Protein AF-A0A4Q0ZXA2-F1 (afdb_monomer)

Solvent-accessible surface area (backbone atoms only — not comparable to full-atom values): 6418 Å² total; per-residue (Å²): 135,54,72,67,57,53,50,53,48,21,44,53,41,26,52,52,42,50,52,52,51,50,52,54,50,53,56,59,54,76,73,52,55,73,67,57,52,52,56,54,48,51,56,52,49,56,50,46,57,60,41,40,73,77,44,76,58,50,67,59,55,52,58,57,42,72,78,40,64,36,43,48,29,54,55,47,53,52,49,50,53,52,49,53,54,48,48,74,74,39,77,93,65,52,74,62,55,54,49,52,51,49,50,53,52,55,41,51,53,51,54,63,73,75,107

pLDDT: mean 92.9, std 4.09, range [63.97, 96.75]

Sequence (115 aa):
MSYEEIFILGWNLNLLMFFINLAIAIRTMNQKSREQLLEENKILTELKMEFDLYYPYRRYETLITYFIPFTAFFRMSYRIIEMLSFFSKNRGSTLIDYMIYKYKSDIELAKNRLK

Mean predicted aligned error: 3.9 Å

Foldseek 3Di:
DDPVVVQVVLLVLLVVLVVVVVVLVVVQVVVDDPVVVVVLVVLLVVLVVLLCVLVVCVVVVVVVQNVGGNSSNVVSVVVVVQVVVVCVVVPPDDPSNVSSVVSVVSSVVSVVVVD

Structure (mmCIF, N/CA/C/O backbone):
data_AF-A0A4Q0ZXA2-F1
#
_entry.id   AF-A0A4Q0ZXA2-F1
#
loop_
_atom_site.group_PDB
_atom_site.id
_atom_site.type_symbol
_atom_site.label_atom_id
_atom_site.label_alt_id
_atom_site.label_comp_id
_atom_site.label_asym_id
_atom_site.label_entity_id
_atom_site.label_seq_id
_atom_site.pdbx_PDB_ins_code
_atom_site.Cartn_x
_atom_site.Cartn_y
_atom_site.Cartn_z
_atom_site.occupancy
_atom_site.B_iso_or_equiv
_atom_site.auth_seq_id
_atom_site.auth_comp_id
_atom_site.auth_asym_id
_atom_site.auth_atom_id
_atom_site.pdbx_PDB_model_num
ATOM 1 N N . MET A 1 1 ? 12.083 9.396 -28.570 1.00 80.38 1 MET A N 1
ATOM 2 C CA . MET A 1 1 ? 12.416 8.886 -27.231 1.00 80.38 1 MET A CA 1
ATOM 3 C C . MET A 1 1 ? 13.076 7.529 -27.403 1.00 80.38 1 MET A C 1
ATOM 5 O O . MET A 1 1 ? 12.491 6.687 -28.079 1.00 80.38 1 MET A O 1
ATOM 9 N N . SER A 1 2 ? 14.296 7.349 -26.909 1.00 95.94 2 SER A N 1
ATOM 10 C CA . SER A 1 2 ? 15.032 6.086 -26.972 1.00 95.94 2 SER A CA 1
ATOM 11 C C . SER A 1 2 ? 14.533 5.102 -25.908 1.00 95.94 2 SER A C 1
ATOM 13 O O . SER A 1 2 ? 13.832 5.471 -24.962 1.00 95.94 2 SER A O 1
ATOM 15 N N . TYR A 1 3 ? 14.897 3.828 -26.057 1.00 93.19 3 TYR A N 1
ATOM 16 C CA . TYR A 1 3 ? 14.598 2.808 -25.051 1.00 93.19 3 TYR A CA 1
ATOM 17 C C . TYR A 1 3 ? 15.222 3.144 -23.686 1.00 93.19 3 TYR A C 1
ATOM 19 O O . TYR A 1 3 ? 14.579 2.985 -22.651 1.00 93.19 3 TYR A O 1
ATOM 27 N N . GLU A 1 4 ? 16.448 3.666 -23.686 1.00 94.88 4 GLU A N 1
ATOM 28 C CA . GLU A 1 4 ? 17.159 4.077 -22.472 1.00 94.88 4 GLU A CA 1
ATOM 29 C C . GLU A 1 4 ? 16.432 5.220 -21.753 1.00 94.88 4 GLU A C 1
ATOM 31 O O . GLU A 1 4 ? 16.259 5.177 -20.535 1.00 94.88 4 GLU A O 1
ATOM 36 N N . GLU A 1 5 ? 15.918 6.198 -22.505 1.00 96.00 5 GLU A N 1
ATOM 37 C CA . GLU A 1 5 ? 15.119 7.300 -21.957 1.00 96.00 5 GLU A CA 1
ATOM 38 C C . GLU A 1 5 ? 13.821 6.793 -21.307 1.00 96.00 5 GLU A C 1
ATOM 40 O O . GLU A 1 5 ? 13.471 7.226 -20.207 1.00 96.00 5 GLU A O 1
ATOM 45 N N . ILE A 1 6 ? 13.127 5.833 -21.936 1.00 94.56 6 ILE A N 1
ATOM 46 C CA . ILE A 1 6 ? 11.930 5.184 -21.364 1.00 94.56 6 ILE A CA 1
ATOM 47 C C . ILE A 1 6 ? 12.281 4.429 -20.077 1.00 94.56 6 ILE A C 1
ATOM 49 O O . ILE A 1 6 ? 11.546 4.498 -19.089 1.00 94.56 6 ILE A O 1
ATOM 53 N N . PHE A 1 7 ? 13.400 3.706 -20.076 1.00 94.75 7 PHE A N 1
ATOM 54 C CA . PHE A 1 7 ? 13.849 2.937 -18.922 1.00 94.75 7 PHE A CA 1
ATOM 55 C C . PHE A 1 7 ? 14.149 3.847 -17.722 1.00 94.75 7 PHE A C 1
ATOM 57 O O . PHE A 1 7 ? 13.640 3.606 -16.625 1.00 94.75 7 PHE A O 1
ATOM 64 N N . ILE A 1 8 ? 14.898 4.935 -17.939 1.00 95.50 8 ILE A N 1
ATOM 65 C CA . ILE A 1 8 ? 15.202 5.946 -16.913 1.00 95.50 8 ILE A CA 1
ATOM 66 C C . ILE A 1 8 ? 13.918 6.612 -16.406 1.00 95.50 8 ILE A C 1
ATOM 68 O O . ILE A 1 8 ? 13.737 6.769 -15.196 1.00 95.50 8 ILE A O 1
ATOM 72 N N . LEU A 1 9 ? 12.990 6.952 -17.306 1.00 96.75 9 LEU A N 1
ATOM 73 C CA . LEU A 1 9 ? 11.693 7.515 -16.935 1.00 96.75 9 LEU A CA 1
ATOM 74 C C . LEU A 1 9 ? 10.931 6.596 -15.968 1.00 96.75 9 LEU A C 1
ATOM 76 O O . LEU A 1 9 ? 10.403 7.068 -14.961 1.00 96.75 9 LEU A O 1
ATOM 80 N N . GLY A 1 10 ? 10.910 5.288 -16.229 1.00 95.56 10 GLY A N 1
ATOM 81 C CA . GLY A 1 10 ? 10.239 4.317 -15.364 1.00 95.56 10 GLY A CA 1
ATOM 82 C C . GLY A 1 10 ? 10.804 4.261 -13.946 1.00 95.56 10 GLY A C 1
ATOM 83 O O . GLY A 1 10 ? 10.045 4.130 -12.983 1.00 95.56 10 GLY A O 1
ATOM 84 N N . TRP A 1 11 ? 12.120 4.400 -13.801 1.00 95.88 11 TRP A N 1
ATOM 85 C CA . TRP A 1 11 ? 12.779 4.489 -12.497 1.00 95.88 11 TRP A CA 1
ATOM 86 C C . TRP A 1 11 ? 12.484 5.804 -11.779 1.00 95.88 11 TRP A C 1
ATOM 88 O O . TRP A 1 11 ? 12.156 5.790 -10.592 1.00 95.88 11 TRP A O 1
ATOM 98 N N . ASN A 1 12 ? 12.508 6.923 -12.502 1.00 96.38 12 ASN A N 1
ATOM 99 C CA . ASN A 1 12 ? 12.155 8.229 -11.948 1.00 96.38 12 ASN A CA 1
ATOM 100 C C . ASN A 1 12 ? 10.704 8.256 -11.445 1.00 96.38 12 ASN A C 1
ATOM 102 O O . ASN A 1 12 ? 10.429 8.793 -10.373 1.00 96.38 12 ASN A O 1
ATOM 106 N N . LEU A 1 13 ? 9.777 7.620 -12.166 1.00 96.38 13 LEU A N 1
ATOM 107 C CA . LEU A 1 13 ? 8.385 7.486 -11.735 1.00 96.38 13 LEU A CA 1
ATOM 108 C C . LEU A 1 13 ? 8.232 6.566 -10.517 1.00 96.38 13 LEU A C 1
ATOM 110 O O . LEU A 1 13 ? 7.447 6.871 -9.618 1.00 96.38 13 LEU A O 1
ATOM 114 N N . ASN A 1 14 ? 8.995 5.470 -10.439 1.00 95.12 14 ASN A N 1
ATOM 115 C CA . ASN A 1 14 ? 9.041 4.642 -9.231 1.00 95.12 14 ASN A CA 1
ATOM 116 C C . ASN A 1 14 ? 9.515 5.461 -8.015 1.00 95.12 14 ASN A C 1
ATOM 118 O O . ASN A 1 14 ? 8.902 5.387 -6.948 1.00 95.12 14 ASN A O 1
ATOM 122 N N . LEU A 1 15 ? 10.566 6.269 -8.186 1.00 94.62 15 LEU A N 1
ATOM 123 C CA . LEU A 1 15 ? 11.101 7.142 -7.140 1.00 94.62 15 LEU A CA 1
ATOM 124 C C . LEU A 1 15 ? 10.094 8.225 -6.722 1.00 94.62 15 LEU A C 1
ATOM 126 O O . LEU A 1 15 ? 9.899 8.464 -5.531 1.00 94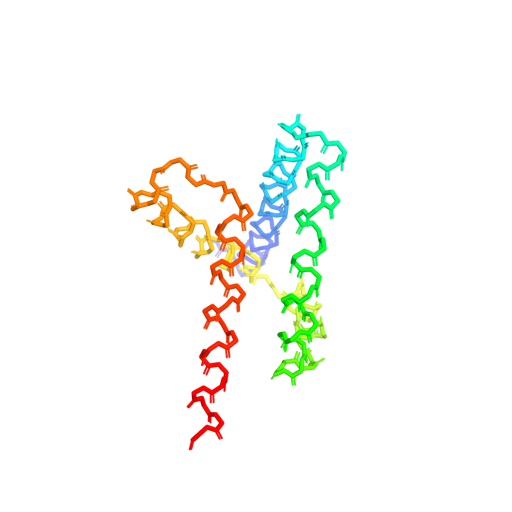.62 15 LEU A O 1
ATOM 130 N N . LEU A 1 16 ? 9.394 8.833 -7.681 1.00 95.88 16 LEU A N 1
ATOM 131 C CA . LEU A 1 16 ? 8.313 9.777 -7.399 1.00 95.88 16 LEU A CA 1
ATOM 132 C C . LEU A 1 16 ? 7.230 9.139 -6.515 1.00 95.88 16 LEU A C 1
ATOM 134 O O . LEU A 1 16 ? 6.822 9.729 -5.514 1.00 95.88 16 LEU A O 1
ATOM 138 N N . MET A 1 17 ?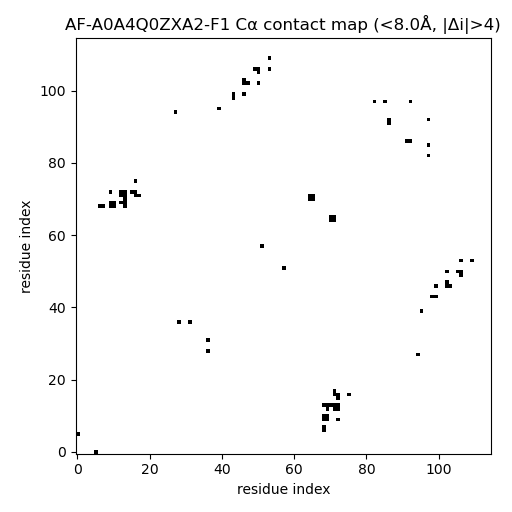 6.797 7.916 -6.836 1.00 94.00 17 MET A N 1
ATOM 139 C CA . MET A 1 17 ? 5.796 7.221 -6.022 1.00 94.00 17 MET A CA 1
ATOM 140 C C . MET A 1 17 ? 6.289 6.879 -4.622 1.00 94.00 17 MET A C 1
ATOM 142 O O . MET A 1 17 ? 5.494 6.898 -3.680 1.00 94.00 17 MET A O 1
ATOM 146 N N . PHE A 1 18 ? 7.581 6.590 -4.462 1.00 92.75 18 PHE A N 1
ATOM 147 C CA . PHE A 1 18 ? 8.173 6.416 -3.141 1.00 92.75 18 PHE A CA 1
ATOM 148 C C . PHE A 1 18 ? 8.015 7.688 -2.295 1.00 92.75 18 PHE A C 1
ATOM 150 O O . PHE A 1 18 ? 7.510 7.611 -1.173 1.00 92.75 18 PHE A O 1
ATOM 157 N N . PHE A 1 19 ? 8.350 8.859 -2.846 1.00 95.50 19 PHE A N 1
ATOM 158 C CA . PHE A 1 19 ? 8.187 10.129 -2.135 1.00 95.50 19 PHE A CA 1
ATOM 159 C C . PHE A 1 19 ? 6.725 10.459 -1.829 1.00 95.50 19 PHE A C 1
ATOM 161 O O . PHE A 1 19 ? 6.426 10.909 -0.724 1.00 95.50 19 PHE A O 1
ATOM 168 N N . ILE A 1 20 ? 5.803 10.187 -2.758 1.00 94.31 20 ILE A N 1
ATOM 169 C CA . ILE A 1 20 ? 4.366 10.384 -2.521 1.00 94.31 20 ILE A CA 1
ATOM 170 C C . ILE A 1 20 ? 3.885 9.510 -1.355 1.00 94.31 20 ILE A C 1
ATOM 172 O O . ILE A 1 20 ? 3.218 10.008 -0.448 1.00 94.31 20 ILE A O 1
ATOM 176 N N . ASN A 1 21 ? 4.256 8.228 -1.333 1.00 91.81 21 A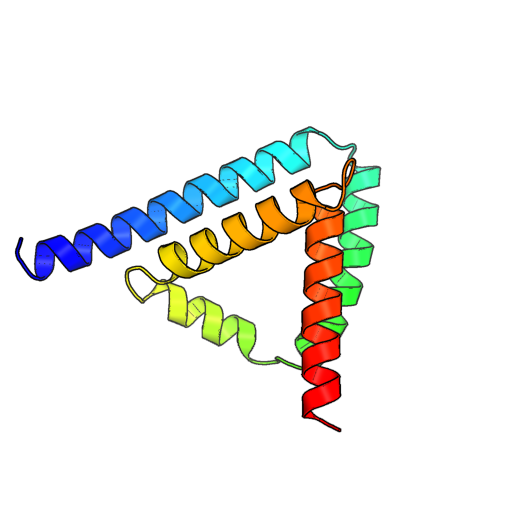SN A N 1
ATOM 177 C CA . ASN A 1 21 ? 3.911 7.330 -0.229 1.00 91.81 21 ASN A CA 1
ATOM 178 C C . ASN A 1 21 ? 4.481 7.792 1.105 1.00 91.81 21 ASN A C 1
ATOM 180 O O . ASN A 1 21 ? 3.772 7.790 2.111 1.00 91.81 21 ASN A O 1
ATOM 184 N N . LEU A 1 22 ? 5.750 8.198 1.109 1.00 93.62 22 LEU A N 1
ATOM 185 C CA . LEU A 1 22 ? 6.404 8.699 2.307 1.00 93.62 22 LEU A CA 1
ATOM 186 C C . LEU A 1 22 ? 5.686 9.944 2.842 1.00 93.62 22 LEU A C 1
ATOM 188 O O . LEU A 1 22 ? 5.412 10.028 4.038 1.00 93.62 22 LEU A O 1
ATOM 192 N N . ALA A 1 23 ? 5.304 10.870 1.961 1.00 94.62 23 ALA A N 1
ATOM 193 C CA . ALA A 1 23 ? 4.549 12.060 2.335 1.00 94.62 23 ALA A CA 1
ATOM 194 C C . ALA A 1 23 ? 3.174 11.714 2.933 1.00 94.62 23 ALA A C 1
ATOM 196 O O . ALA A 1 23 ? 2.789 12.287 3.954 1.00 94.62 23 ALA A O 1
ATOM 197 N N . ILE A 1 24 ? 2.447 10.754 2.346 1.00 91.75 24 ILE A N 1
ATOM 198 C CA . ILE A 1 24 ? 1.158 10.277 2.878 1.00 91.75 24 ILE A CA 1
ATOM 199 C C . ILE A 1 24 ? 1.341 9.655 4.268 1.00 91.75 24 ILE A C 1
ATOM 201 O O . ILE A 1 24 ? 0.566 9.959 5.179 1.00 91.75 24 ILE A O 1
ATOM 205 N N . ALA A 1 25 ? 2.367 8.819 4.447 1.00 90.62 25 ALA A N 1
ATOM 206 C CA . ALA A 1 25 ? 2.656 8.163 5.718 1.00 90.62 25 ALA A CA 1
ATOM 207 C C . ALA A 1 25 ? 2.985 9.183 6.818 1.00 90.62 25 ALA A C 1
ATOM 209 O O . ALA A 1 25 ? 2.327 9.188 7.858 1.00 90.62 25 ALA A O 1
ATOM 210 N N . ILE A 1 26 ? 3.924 10.101 6.557 1.00 93.06 26 ILE A N 1
ATOM 211 C CA . ILE A 1 26 ? 4.308 11.164 7.501 1.00 93.06 26 ILE A CA 1
ATOM 212 C C . ILE A 1 26 ? 3.094 12.018 7.867 1.00 93.06 26 ILE A C 1
ATOM 214 O O . ILE A 1 26 ? 2.832 12.253 9.046 1.00 93.06 26 ILE A O 1
ATOM 218 N N . ARG A 1 27 ? 2.312 12.448 6.870 1.00 91.88 27 ARG A N 1
ATOM 219 C CA . ARG A 1 27 ? 1.107 13.249 7.105 1.00 91.88 27 ARG A CA 1
ATOM 220 C C . ARG A 1 27 ? 0.102 12.517 7.990 1.00 91.88 27 ARG A C 1
ATOM 222 O O . ARG A 1 27 ? -0.460 13.135 8.886 1.00 91.88 27 ARG A O 1
ATOM 229 N N . THR A 1 28 ? -0.119 11.228 7.744 1.00 88.75 28 THR A N 1
ATOM 230 C CA . THR A 1 28 ? -1.072 10.418 8.516 1.00 88.75 28 THR A CA 1
ATOM 231 C C . THR A 1 28 ? -0.603 10.230 9.956 1.00 88.75 28 THR A C 1
ATOM 233 O O . THR A 1 28 ? -1.409 10.327 10.877 1.00 88.75 28 THR A O 1
ATOM 236 N N . MET A 1 29 ? 0.695 9.995 10.162 1.00 88.62 29 MET A N 1
ATOM 237 C CA . MET A 1 29 ? 1.268 9.812 11.497 1.00 88.62 29 MET A CA 1
ATOM 238 C C . MET A 1 29 ? 1.238 11.099 12.324 1.00 88.62 29 MET A C 1
ATOM 240 O O . MET A 1 29 ? 0.884 11.057 13.497 1.00 88.62 29 MET A O 1
ATOM 244 N N . ASN A 1 30 ? 1.537 12.247 11.712 1.00 89.44 30 ASN A N 1
ATOM 245 C CA . ASN A 1 30 ? 1.583 13.539 12.407 1.00 89.44 30 ASN A CA 1
ATOM 246 C C . ASN A 1 30 ? 0.213 14.032 12.907 1.00 89.44 30 ASN A C 1
ATOM 248 O O . ASN A 1 30 ? 0.150 15.012 13.643 1.00 89.44 30 ASN A O 1
ATOM 252 N N . GLN A 1 31 ? -0.884 13.395 12.494 1.00 88.88 31 GLN A N 1
ATOM 253 C CA . GLN A 1 31 ? -2.247 13.772 12.876 1.00 88.88 31 GLN A CA 1
ATOM 254 C C . GLN A 1 31 ? -2.786 12.994 14.085 1.00 88.88 31 GLN A C 1
ATOM 256 O O . GLN A 1 31 ? -3.923 13.235 14.486 1.00 88.88 31 GLN A O 1
ATOM 261 N N . LYS A 1 32 ? -2.014 12.055 14.646 1.00 89.06 32 LYS A N 1
ATOM 262 C CA . LYS A 1 32 ? -2.493 11.105 15.661 1.00 89.06 32 LYS A CA 1
ATOM 263 C C . LYS A 1 32 ? -1.598 11.085 16.893 1.00 89.06 32 LYS A C 1
ATOM 265 O O . LYS A 1 32 ? -0.398 11.340 16.804 1.00 89.06 32 LYS A O 1
ATOM 270 N N . SER A 1 33 ? -2.182 10.757 18.045 1.00 91.81 33 SER A N 1
ATOM 271 C CA . SER A 1 33 ? -1.408 10.518 19.263 1.00 91.81 33 SER A CA 1
ATOM 272 C C . SER A 1 33 ? -0.639 9.198 19.173 1.00 91.81 33 SER A C 1
ATOM 274 O O . SER A 1 33 ? -0.950 8.315 18.367 1.00 91.81 33 SER A O 1
ATOM 276 N N . ARG A 1 34 ? 0.367 9.036 20.036 1.00 91.00 34 ARG A N 1
ATOM 277 C CA . ARG A 1 34 ? 1.127 7.787 20.136 1.00 91.00 34 ARG A CA 1
ATOM 278 C C . ARG A 1 34 ? 0.218 6.602 20.471 1.00 91.00 34 ARG A C 1
ATOM 280 O O . ARG A 1 34 ? 0.386 5.535 19.890 1.00 91.00 34 ARG A O 1
ATOM 287 N N . GLU A 1 35 ? -0.725 6.788 21.389 1.00 93.94 35 GLU A N 1
ATOM 288 C CA . GLU A 1 35 ? -1.667 5.755 21.826 1.00 93.94 35 GLU A CA 1
ATOM 289 C C . GLU A 1 35 ? -2.555 5.300 20.664 1.00 93.94 35 GLU A C 1
ATOM 291 O O . GLU A 1 35 ? -2.664 4.100 20.420 1.00 93.94 35 GLU A O 1
ATOM 296 N N . GLN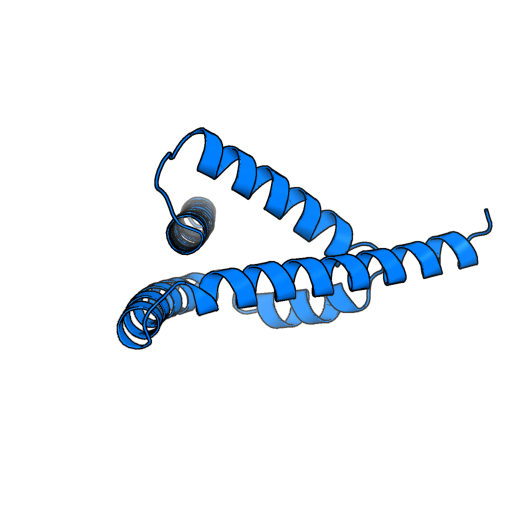 A 1 36 ? -3.092 6.248 19.886 1.00 92.19 36 GLN A N 1
ATOM 297 C CA . GLN A 1 36 ? -3.893 5.948 18.695 1.00 92.19 36 GLN A CA 1
ATOM 298 C C . GLN A 1 36 ? -3.090 5.144 17.665 1.00 92.19 36 GLN A C 1
ATOM 300 O O . GLN A 1 36 ? -3.568 4.136 17.150 1.00 92.19 36 GLN A O 1
ATOM 305 N N . LEU A 1 37 ? -1.839 5.540 17.403 1.00 91.88 37 LEU A N 1
ATOM 306 C CA . LEU A 1 37 ? -0.969 4.819 16.470 1.00 91.88 37 LEU A CA 1
ATOM 307 C C . LEU A 1 37 ? -0.661 3.390 16.937 1.00 91.88 37 LEU A C 1
ATOM 309 O O . LEU A 1 37 ? -0.544 2.493 16.103 1.00 91.88 37 LEU A O 1
ATOM 313 N N . LEU A 1 38 ? -0.518 3.160 18.246 1.00 93.56 38 LEU A N 1
ATOM 314 C CA . LEU A 1 38 ? -0.265 1.827 18.799 1.00 93.56 38 LEU A CA 1
ATOM 315 C C . LEU A 1 38 ? -1.482 0.908 18.666 1.00 93.56 38 LEU A C 1
ATOM 317 O O . LEU A 1 38 ? -1.326 -0.257 18.297 1.00 93.56 38 LEU A O 1
ATOM 321 N N . GLU A 1 39 ? -2.680 1.425 18.931 1.00 94.06 39 GLU A N 1
ATOM 322 C CA . GLU A 1 39 ? -3.922 0.665 18.782 1.00 94.06 39 GLU A CA 1
ATOM 323 C C . GLU A 1 39 ? -4.169 0.277 17.317 1.00 94.06 39 GLU A C 1
ATOM 325 O O . GLU A 1 39 ? -4.405 -0.891 17.002 1.00 94.06 39 GLU A O 1
ATOM 330 N N . GLU A 1 40 ? -3.997 1.228 16.400 1.00 93.06 40 GLU A N 1
ATOM 331 C CA . GLU A 1 40 ? -4.113 0.986 14.960 1.00 93.06 40 GLU A CA 1
ATOM 332 C C . GLU A 1 40 ? -3.071 -0.020 14.459 1.00 93.06 40 GLU A C 1
ATOM 334 O O . GLU A 1 40 ? -3.381 -0.905 13.657 1.00 93.06 40 GLU A O 1
ATOM 339 N N . ASN A 1 41 ? -1.836 0.074 14.959 1.00 93.50 41 ASN A N 1
ATOM 340 C CA . ASN A 1 41 ? -0.771 -0.867 14.626 1.00 93.50 41 ASN A CA 1
ATOM 341 C C . ASN A 1 41 ? -1.109 -2.289 15.089 1.00 93.50 41 ASN A C 1
ATOM 343 O O . ASN A 1 41 ? -0.883 -3.237 14.335 1.00 93.50 41 ASN A O 1
ATOM 347 N N . LYS A 1 42 ? -1.702 -2.449 16.279 1.00 96.12 42 LYS A N 1
ATOM 348 C CA . LYS A 1 42 ? -2.135 -3.759 16.779 1.00 96.12 42 LYS A CA 1
ATOM 349 C C . LYS A 1 42 ? -3.132 -4.413 15.820 1.00 96.12 42 LYS A C 1
ATOM 351 O O . LYS A 1 42 ? -2.895 -5.536 15.377 1.00 96.12 42 LYS A O 1
ATOM 356 N N . ILE A 1 43 ? -4.180 -3.683 15.430 1.00 95.69 43 ILE A N 1
ATOM 357 C CA . ILE A 1 43 ? -5.209 -4.178 14.500 1.00 95.69 43 ILE A CA 1
ATOM 358 C C . ILE A 1 43 ? -4.584 -4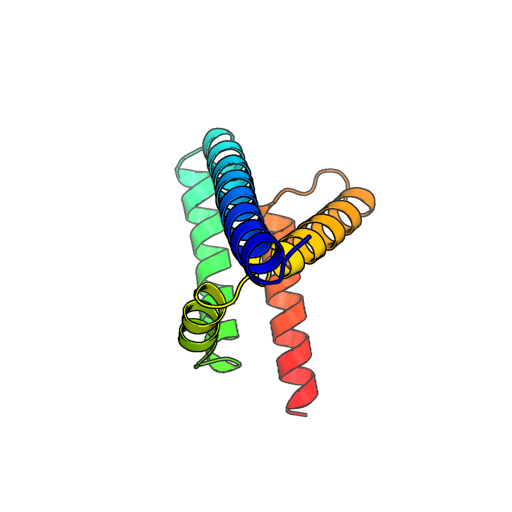.562 13.152 1.00 95.69 43 ILE A C 1
ATOM 360 O O . ILE A 1 43 ? -4.849 -5.634 12.606 1.00 95.69 43 ILE A O 1
ATOM 364 N N . LEU A 1 44 ? -3.724 -3.700 12.605 1.00 95.50 44 LEU A N 1
ATOM 365 C CA . LEU A 1 44 ? -3.061 -3.965 11.328 1.00 95.50 44 LEU A CA 1
ATOM 366 C C . LEU A 1 44 ? -2.075 -5.134 11.402 1.00 95.50 44 LEU A C 1
ATOM 368 O O . LEU A 1 44 ? -1.910 -5.846 10.414 1.00 95.50 44 LEU A O 1
ATOM 372 N N . THR A 1 45 ? -1.431 -5.346 12.548 1.00 96.38 45 THR A N 1
ATOM 373 C CA . THR A 1 45 ? -0.517 -6.472 12.764 1.00 96.38 45 THR A CA 1
ATOM 374 C C . THR A 1 45 ? -1.275 -7.792 12.783 1.00 96.38 45 THR A C 1
ATOM 376 O O . THR A 1 45 ? -0.844 -8.735 12.124 1.00 96.38 45 THR A O 1
ATOM 379 N N . GLU A 1 46 ? -2.424 -7.856 1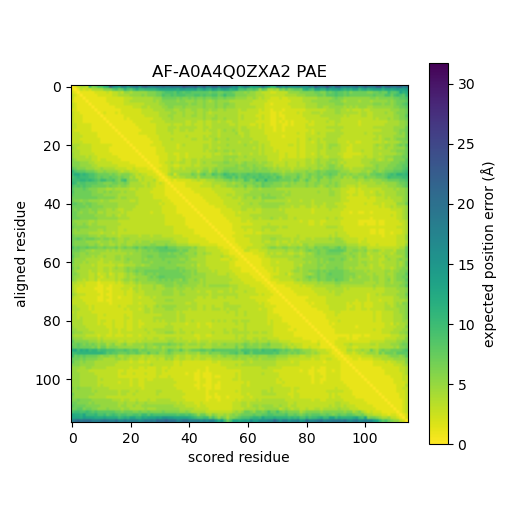3.456 1.00 96.62 46 GLU A N 1
ATOM 380 C CA . GLU A 1 46 ? -3.295 -9.039 13.456 1.00 96.62 46 GLU A CA 1
ATOM 381 C C . GLU A 1 46 ? -3.754 -9.397 12.036 1.00 96.62 46 GLU A C 1
ATOM 383 O O . GLU A 1 46 ? -3.561 -10.526 11.584 1.00 96.62 46 GLU A O 1
ATOM 388 N N . LEU A 1 47 ? -4.248 -8.407 11.286 1.00 96.62 47 LEU A N 1
ATOM 389 C CA . LEU A 1 47 ? -4.654 -8.597 9.891 1.00 96.62 47 LEU A CA 1
ATOM 390 C C . LEU A 1 47 ? -3.489 -9.006 8.988 1.00 96.62 47 LEU A C 1
ATOM 392 O O . LEU A 1 47 ? -3.657 -9.832 8.093 1.00 96.62 47 LEU A O 1
ATOM 396 N N . LYS A 1 48 ? -2.301 -8.442 9.211 1.00 95.25 48 LYS A N 1
ATOM 397 C CA . LYS A 1 48 ? -1.107 -8.811 8.455 1.00 95.25 48 LYS A CA 1
ATOM 398 C C . LYS A 1 48 ? -0.698 -10.258 8.727 1.00 95.25 48 LYS A C 1
ATOM 400 O O . LYS A 1 48 ? -0.382 -10.962 7.776 1.00 95.25 48 LYS A O 1
ATOM 405 N N . MET A 1 49 ? -0.725 -10.705 9.983 1.00 95.12 49 MET A N 1
ATOM 406 C CA . MET A 1 49 ? -0.406 -12.094 10.327 1.00 95.12 49 MET A CA 1
ATOM 407 C C . MET A 1 49 ? -1.360 -13.070 9.636 1.00 95.12 49 MET A C 1
ATOM 409 O O . MET A 1 49 ? -0.900 -14.045 9.053 1.00 95.12 49 MET A O 1
ATOM 413 N N . GLU A 1 50 ? -2.667 -12.786 9.640 1.00 95.31 50 GLU A N 1
ATOM 414 C CA . GLU A 1 50 ? -3.646 -13.605 8.915 1.00 95.31 50 GLU A CA 1
ATOM 415 C C . GLU A 1 50 ? -3.391 -13.576 7.402 1.00 95.31 50 GLU A C 1
ATOM 417 O O . GLU A 1 50 ? -3.388 -14.614 6.746 1.00 95.31 50 GLU A O 1
ATOM 422 N N . PHE A 1 51 ? -3.128 -12.396 6.841 1.00 94.94 51 PHE A N 1
ATOM 423 C CA . PHE A 1 51 ? -2.823 -12.239 5.424 1.00 94.94 51 PHE A CA 1
ATOM 424 C C . PHE A 1 51 ? -1.577 -13.039 4.998 1.00 94.94 51 PHE A C 1
ATOM 426 O O . PHE A 1 51 ? -1.587 -13.681 3.945 1.00 94.94 51 PHE A O 1
ATOM 433 N N . ASP A 1 52 ? -0.520 -13.026 5.811 1.00 93.62 52 ASP A N 1
ATOM 434 C CA . ASP A 1 52 ? 0.745 -13.706 5.519 1.00 93.62 52 ASP A CA 1
ATOM 435 C C . ASP A 1 52 ? 0.581 -15.242 5.469 1.00 93.62 52 ASP A C 1
ATOM 437 O O . ASP A 1 52 ? 1.333 -15.900 4.749 1.00 93.62 52 ASP A O 1
ATOM 441 N N . LEU A 1 53 ? -0.442 -15.816 6.125 1.00 93.69 53 LEU A N 1
ATOM 442 C CA . LEU A 1 53 ? -0.786 -17.243 5.992 1.00 93.69 53 LEU A CA 1
ATOM 443 C C . LEU A 1 53 ? -1.216 -17.606 4.565 1.00 93.69 53 LEU A C 1
ATOM 445 O O . LEU A 1 53 ? -0.920 -18.699 4.086 1.00 93.69 53 LEU A O 1
ATOM 449 N N . TYR A 1 54 ? -1.907 -16.692 3.883 1.00 93.38 54 TYR A N 1
ATOM 450 C CA . TYR A 1 54 ? -2.395 -16.905 2.521 1.00 93.38 54 TYR A CA 1
ATOM 451 C C . TYR A 1 54 ? -1.362 -16.530 1.451 1.00 93.38 54 TYR A C 1
ATOM 453 O O . TYR A 1 54 ? -1.428 -17.036 0.332 1.00 93.38 54 TYR A O 1
ATOM 461 N N . TYR A 1 55 ? -0.408 -15.654 1.778 1.00 90.31 55 TYR A N 1
ATOM 462 C CA . TYR A 1 55 ? 0.585 -15.136 0.832 1.00 90.31 55 TYR A CA 1
ATOM 463 C C . TYR A 1 55 ? 2.015 -15.144 1.411 1.00 90.31 55 TYR A C 1
ATOM 465 O O . TYR A 1 55 ? 2.653 -14.088 1.504 1.00 90.31 55 TYR A O 1
ATOM 473 N N . PRO A 1 56 ? 2.573 -16.323 1.746 1.00 89.50 56 PRO A N 1
ATOM 474 C CA . PRO A 1 56 ? 3.827 -16.441 2.499 1.00 89.50 56 PRO A CA 1
ATOM 475 C C . PRO A 1 56 ? 5.049 -15.841 1.782 1.00 89.50 56 PRO A C 1
ATOM 477 O O . PRO A 1 56 ? 5.986 -15.367 2.424 1.00 89.50 56 PRO A O 1
ATOM 480 N N . TYR A 1 57 ? 5.045 -15.809 0.446 1.00 91.44 57 TYR A N 1
ATOM 481 C CA . TYR A 1 57 ? 6.171 -15.318 -0.358 1.00 91.44 57 TYR A CA 1
ATOM 482 C C . TYR A 1 57 ? 6.030 -13.866 -0.831 1.00 91.44 57 TYR A C 1
ATOM 484 O O . TYR A 1 57 ? 6.945 -13.335 -1.467 1.00 91.44 57 TYR A O 1
ATOM 492 N N . ARG A 1 58 ? 4.939 -13.173 -0.470 1.00 88.19 58 ARG A N 1
ATOM 493 C CA . ARG A 1 58 ? 4.641 -11.814 -0.959 1.00 88.19 58 ARG A CA 1
ATOM 494 C C . ARG A 1 58 ? 5.759 -10.815 -0.684 1.00 88.19 58 ARG A C 1
ATOM 496 O O . ARG A 1 58 ? 5.976 -9.888 -1.465 1.00 88.19 58 ARG A O 1
ATOM 503 N N . ARG A 1 59 ? 6.484 -10.979 0.427 1.00 87.38 59 ARG A N 1
ATOM 504 C CA . ARG A 1 59 ? 7.623 -10.114 0.763 1.00 87.38 59 ARG A CA 1
ATOM 505 C C . ARG A 1 59 ? 8.728 -10.209 -0.289 1.00 87.38 59 ARG A C 1
ATOM 507 O O . ARG A 1 59 ? 9.234 -9.174 -0.718 1.00 87.38 59 ARG A O 1
ATOM 514 N N . TYR A 1 60 ? 9.076 -11.420 -0.713 1.00 91.00 60 TYR A N 1
ATOM 515 C CA . TYR A 1 60 ? 10.109 -11.644 -1.725 1.00 91.00 60 TYR A CA 1
ATOM 516 C C . TYR A 1 60 ? 9.656 -11.139 -3.093 1.00 91.00 60 TYR A C 1
ATOM 518 O O . TYR A 1 60 ? 10.401 -10.413 -3.746 1.00 91.00 60 TYR A O 1
ATOM 526 N N . GLU A 1 61 ? 8.407 -11.411 -3.475 1.00 89.12 61 GLU A N 1
ATOM 527 C CA . GLU A 1 61 ? 7.809 -10.863 -4.700 1.00 89.12 61 GLU A CA 1
ATOM 528 C C . GLU A 1 61 ? 7.859 -9.331 -4.709 1.00 89.12 61 GLU A C 1
ATOM 530 O O . GLU A 1 61 ? 8.249 -8.712 -5.698 1.00 89.12 61 GLU A O 1
ATOM 535 N N . THR A 1 62 ? 7.528 -8.702 -3.578 1.00 87.81 62 THR A N 1
ATOM 536 C CA . THR A 1 62 ? 7.565 -7.243 -3.440 1.00 87.81 62 THR A CA 1
ATOM 537 C C . THR A 1 62 ? 8.983 -6.703 -3.617 1.00 87.81 62 THR A C 1
ATOM 539 O O . THR A 1 62 ? 9.163 -5.724 -4.340 1.00 87.81 62 THR A O 1
ATOM 542 N N . LEU A 1 63 ? 9.994 -7.346 -3.026 1.00 88.75 63 LEU A N 1
ATOM 543 C CA . LEU A 1 63 ? 11.393 -6.948 -3.204 1.00 88.75 63 LEU A CA 1
ATOM 544 C C . LEU A 1 63 ? 11.835 -7.061 -4.665 1.00 88.75 63 LEU A C 1
ATOM 546 O O . LEU A 1 63 ? 12.410 -6.115 -5.195 1.00 88.75 63 LEU A O 1
ATOM 550 N N . ILE A 1 64 ? 11.503 -8.169 -5.334 1.00 90.81 64 ILE A N 1
ATOM 551 C CA . ILE A 1 64 ? 11.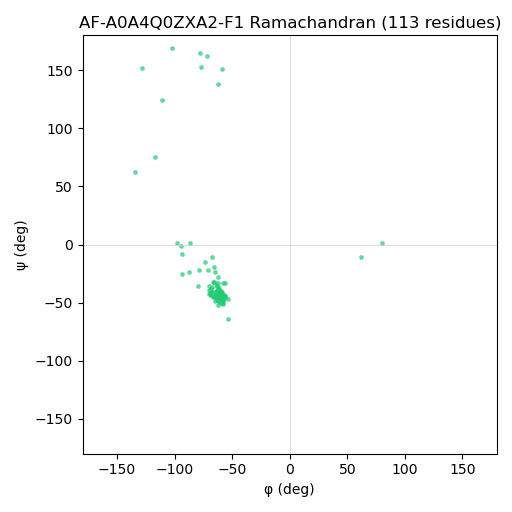812 -8.368 -6.757 1.00 90.81 64 ILE A CA 1
ATOM 552 C C . ILE A 1 64 ? 11.167 -7.263 -7.598 1.00 90.81 64 ILE A C 1
ATOM 554 O O . ILE A 1 64 ? 11.801 -6.701 -8.488 1.00 90.81 64 ILE A O 1
ATOM 558 N N . THR A 1 65 ? 9.929 -6.882 -7.280 1.00 87.75 65 THR A N 1
ATOM 559 C CA . THR A 1 65 ? 9.214 -5.854 -8.046 1.00 87.75 65 THR A CA 1
ATOM 560 C C . THR A 1 65 ? 9.830 -4.459 -7.958 1.00 87.75 65 THR A C 1
ATOM 562 O O . THR A 1 65 ? 9.570 -3.637 -8.833 1.00 87.75 65 THR A O 1
ATOM 565 N N . TYR A 1 66 ? 10.668 -4.179 -6.954 1.00 83.62 66 TYR A N 1
ATOM 566 C CA . TYR A 1 66 ? 11.416 -2.921 -6.891 1.00 83.62 66 TYR A CA 1
ATOM 567 C C . TYR A 1 66 ? 12.566 -2.847 -7.896 1.00 83.62 66 TYR A C 1
ATOM 569 O O . TYR A 1 66 ? 13.033 -1.747 -8.172 1.00 83.62 66 TYR A O 1
ATOM 577 N N . PHE A 1 67 ? 12.971 -3.970 -8.494 1.00 89.00 67 PHE A N 1
ATOM 578 C CA . PHE A 1 67 ? 13.983 -4.007 -9.551 1.00 89.00 67 PHE A CA 1
ATOM 579 C C . PHE A 1 67 ? 13.417 -3.794 -10.962 1.00 89.00 67 PHE A C 1
ATOM 581 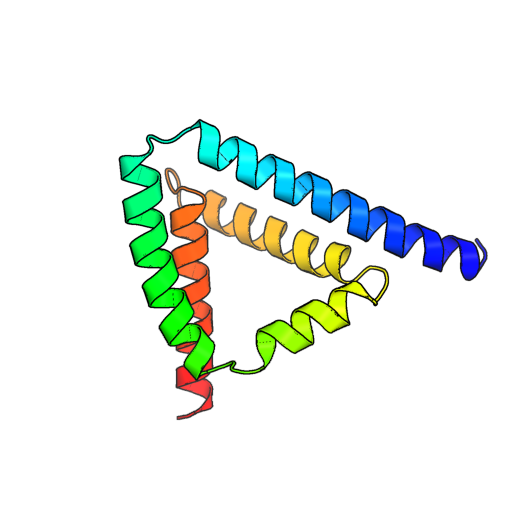O O . PHE A 1 67 ? 14.165 -3.823 -11.937 1.00 89.00 67 PHE A O 1
ATOM 588 N N . ILE A 1 68 ? 12.104 -3.580 -11.088 1.00 93.56 68 ILE A N 1
ATOM 589 C CA . ILE A 1 68 ? 11.416 -3.469 -12.375 1.00 93.56 68 ILE A CA 1
ATOM 590 C C . ILE A 1 68 ? 10.942 -2.016 -12.572 1.00 93.56 68 ILE A C 1
ATOM 592 O O . ILE A 1 68 ? 10.181 -1.498 -11.738 1.00 93.56 68 ILE A O 1
ATOM 596 N N . PRO A 1 69 ? 11.328 -1.340 -13.674 1.00 94.38 69 PRO A N 1
ATOM 597 C CA . PRO A 1 69 ? 10.877 0.023 -13.955 1.00 94.38 69 PRO A CA 1
ATOM 598 C C . PRO A 1 69 ? 9.345 0.084 -14.042 1.00 94.38 69 PRO A C 1
ATOM 600 O O . PRO A 1 69 ? 8.690 -0.904 -14.370 1.00 94.38 69 PRO A O 1
ATOM 603 N N . PHE A 1 70 ? 8.760 1.237 -13.709 1.00 95.00 70 PHE A N 1
ATOM 604 C CA . PHE A 1 70 ? 7.310 1.496 -13.682 1.00 95.00 70 PHE A CA 1
ATOM 605 C C . PHE A 1 70 ? 6.458 0.668 -12.703 1.00 95.00 70 PHE A C 1
ATOM 607 O O . PHE A 1 70 ? 5.287 0.992 -12.496 1.00 95.00 70 PHE A O 1
ATOM 614 N N . THR A 1 71 ? 6.984 -0.385 -12.075 1.00 94.06 71 THR A N 1
ATOM 615 C CA . THR A 1 71 ? 6.150 -1.266 -11.243 1.00 94.06 71 THR A CA 1
ATOM 616 C C . THR A 1 71 ? 5.584 -0.555 -10.017 1.00 94.06 71 THR A C 1
ATOM 618 O O . THR A 1 71 ? 4.394 -0.688 -9.720 1.00 94.06 71 THR A O 1
ATOM 621 N N . ALA A 1 72 ? 6.402 0.231 -9.312 1.00 91.25 72 ALA A N 1
ATOM 622 C CA . ALA A 1 72 ? 5.921 1.023 -8.185 1.00 91.25 72 ALA A CA 1
ATOM 623 C C . ALA A 1 72 ? 4.979 2.137 -8.660 1.00 91.25 72 ALA A C 1
ATOM 625 O O . ALA A 1 72 ? 3.970 2.376 -7.999 1.00 91.25 72 ALA A O 1
ATOM 626 N N . PHE A 1 73 ? 5.260 2.745 -9.821 1.00 94.38 73 PHE A N 1
ATOM 627 C CA . PHE A 1 73 ? 4.374 3.716 -10.461 1.00 94.38 73 PHE A CA 1
ATOM 628 C C . PHE A 1 73 ? 2.960 3.169 -10.647 1.00 94.38 73 PHE A C 1
ATOM 630 O O . PHE A 1 73 ? 2.034 3.622 -9.977 1.00 94.38 73 PHE A O 1
ATOM 637 N N . PHE A 1 74 ? 2.794 2.126 -11.460 1.00 94.44 74 PHE A N 1
ATOM 638 C CA . PHE A 1 74 ? 1.470 1.582 -11.760 1.00 94.44 74 PHE A CA 1
ATOM 639 C C . PHE A 1 74 ? 0.762 1.024 -10.525 1.00 94.44 74 PHE A C 1
ATOM 641 O O . PHE A 1 74 ? -0.422 1.302 -10.314 1.00 94.44 74 PHE A O 1
ATOM 648 N N . ARG A 1 75 ? 1.483 0.280 -9.671 1.00 92.06 75 ARG A N 1
ATOM 649 C CA . ARG A 1 75 ? 0.918 -0.278 -8.434 1.00 92.06 75 ARG A CA 1
ATOM 650 C C . ARG A 1 75 ? 0.354 0.823 -7.541 1.00 92.06 75 ARG A C 1
ATOM 652 O O . ARG A 1 75 ? -0.734 0.664 -6.990 1.00 92.06 75 ARG A O 1
ATOM 659 N N . MET A 1 76 ? 1.084 1.925 -7.393 1.00 91.56 76 MET A N 1
ATOM 660 C CA . MET A 1 76 ? 0.662 3.012 -6.523 1.00 91.56 76 MET A CA 1
ATOM 661 C C . MET A 1 76 ? -0.389 3.914 -7.153 1.00 91.56 76 MET A C 1
ATOM 663 O O . MET A 1 76 ? -1.300 4.328 -6.445 1.00 91.56 76 MET A O 1
ATOM 667 N N . SER A 1 77 ? -0.338 4.167 -8.460 1.00 93.75 77 SER A N 1
ATOM 668 C CA . SER A 1 77 ? -1.412 4.881 -9.156 1.00 93.75 77 SER A CA 1
ATOM 669 C C . SER A 1 77 ? -2.745 4.149 -9.005 1.00 93.75 77 SER A C 1
ATOM 671 O O . SER A 1 77 ? -3.734 4.762 -8.607 1.00 93.75 77 SER A O 1
ATOM 673 N N . TYR A 1 78 ? -2.761 2.828 -9.219 1.00 94.50 78 TYR A N 1
ATOM 674 C CA . TYR A 1 78 ? -3.950 2.006 -8.977 1.00 94.50 78 TYR A CA 1
ATOM 675 C C . TYR A 1 78 ? -4.429 2.125 -7.524 1.00 94.50 78 TYR A C 1
ATOM 677 O O . TYR A 1 78 ? -5.610 2.351 -7.264 1.00 94.50 78 TYR A O 1
ATOM 685 N N . ARG A 1 79 ? -3.496 2.036 -6.568 1.00 92.88 79 ARG A N 1
ATOM 686 C CA . ARG A 1 79 ? -3.794 2.141 -5.138 1.00 92.88 79 ARG A CA 1
ATOM 687 C C . ARG A 1 79 ? -4.414 3.487 -4.765 1.00 92.88 79 ARG A C 1
ATOM 689 O O . ARG A 1 79 ? -5.378 3.519 -4.010 1.00 92.88 79 ARG A O 1
ATOM 696 N N . ILE A 1 80 ? -3.890 4.584 -5.308 1.00 93.19 80 ILE A N 1
ATOM 697 C CA . ILE A 1 80 ? -4.415 5.934 -5.081 1.00 93.19 80 ILE A CA 1
ATOM 698 C C . ILE A 1 80 ? -5.837 6.049 -5.631 1.00 93.19 80 ILE A C 1
ATOM 700 O O . ILE A 1 80 ? -6.709 6.569 -4.943 1.00 93.19 80 ILE A O 1
ATOM 704 N N . ILE A 1 81 ? -6.105 5.525 -6.828 1.00 95.62 81 ILE A N 1
ATOM 705 C CA . ILE A 1 81 ? -7.457 5.535 -7.408 1.00 95.62 81 ILE A CA 1
ATOM 706 C C . ILE A 1 81 ? -8.432 4.724 -6.540 1.00 95.62 81 ILE A C 1
ATOM 708 O O . ILE A 1 81 ? -9.546 5.181 -6.269 1.00 95.62 81 ILE A O 1
ATOM 712 N N . GLU A 1 82 ? -8.013 3.550 -6.059 1.00 95.62 82 GLU A N 1
ATOM 713 C CA . GLU A 1 82 ? -8.805 2.715 -5.146 1.00 95.62 82 GLU A CA 1
ATOM 714 C C . GLU A 1 82 ? -9.096 3.455 -3.829 1.00 95.62 82 GLU A C 1
ATOM 716 O O . GLU A 1 82 ? -10.244 3.499 -3.387 1.00 95.62 82 GLU A O 1
ATOM 721 N N . MET A 1 83 ? -8.083 4.100 -3.241 1.00 94.62 83 MET A N 1
ATOM 722 C CA . MET A 1 83 ? -8.221 4.929 -2.039 1.00 94.62 83 MET A CA 1
ATOM 723 C C . MET A 1 83 ? -9.199 6.085 -2.243 1.00 94.62 83 MET A C 1
ATOM 725 O O . MET A 1 83 ? -10.115 6.264 -1.445 1.00 94.62 83 MET A O 1
ATOM 729 N N . LEU A 1 84 ? -9.037 6.865 -3.314 1.00 94.25 84 LEU A N 1
ATOM 730 C CA . LEU A 1 84 ? -9.922 7.991 -3.625 1.00 94.25 84 LEU A CA 1
ATOM 731 C C . LEU A 1 84 ? -11.368 7.518 -3.799 1.00 94.25 84 LEU A C 1
ATOM 733 O O . LEU A 1 84 ? -12.295 8.130 -3.267 1.00 94.25 84 LEU A O 1
ATOM 737 N N . SER A 1 85 ? -11.555 6.384 -4.474 1.00 95.75 85 SER A N 1
ATOM 738 C CA . SER A 1 85 ? -12.865 5.753 -4.628 1.00 95.75 85 SER A CA 1
ATOM 739 C C . SER A 1 85 ? -13.451 5.335 -3.277 1.00 95.75 85 SER A C 1
ATOM 741 O O . SER A 1 85 ? -14.626 5.597 -3.015 1.00 95.75 85 SER A O 1
ATOM 743 N N . PHE A 1 86 ? -12.644 4.747 -2.391 1.00 96.38 86 PHE A N 1
ATOM 744 C CA . PHE A 1 86 ? -13.058 4.381 -1.037 1.00 96.38 86 PHE A CA 1
ATOM 745 C C . PHE A 1 86 ? -13.498 5.607 -0.227 1.00 96.38 86 PHE A C 1
ATOM 747 O O . PHE A 1 86 ? -14.611 5.612 0.300 1.00 96.38 86 PHE A O 1
ATOM 754 N N . PHE A 1 87 ? -12.691 6.670 -0.186 1.00 95.44 87 PHE A N 1
ATOM 755 C CA . PHE A 1 87 ? -13.019 7.889 0.561 1.00 95.44 87 PHE A CA 1
ATOM 756 C C . PHE A 1 87 ? -14.234 8.628 -0.002 1.00 95.44 87 PHE A C 1
ATOM 758 O O . PHE A 1 87 ? -15.002 9.211 0.761 1.00 95.44 87 PHE A O 1
ATOM 765 N N . SER A 1 88 ? -14.457 8.567 -1.321 1.00 94.62 88 SER A N 1
ATOM 766 C CA . SER A 1 88 ? -15.638 9.178 -1.943 1.00 94.62 88 SER A CA 1
ATOM 767 C C . SER A 1 88 ? -16.954 8.567 -1.443 1.00 94.62 88 SER A C 1
ATOM 769 O O . SER A 1 88 ? -17.950 9.279 -1.304 1.00 94.62 88 SER A O 1
ATOM 771 N N . LYS A 1 89 ? -16.947 7.262 -1.132 1.00 94.94 89 LYS A N 1
ATOM 772 C CA . LYS A 1 89 ? -18.114 6.508 -0.649 1.00 94.94 89 LYS A CA 1
ATOM 773 C C . LYS A 1 89 ? -18.198 6.451 0.878 1.00 94.94 89 LYS A C 1
ATOM 775 O O . LYS A 1 89 ? -19.293 6.324 1.412 1.00 94.94 89 LYS A O 1
ATOM 780 N N . ASN A 1 90 ? -17.068 6.575 1.572 1.00 94.25 90 ASN A N 1
ATOM 781 C CA . ASN A 1 90 ? -16.962 6.443 3.026 1.00 94.25 90 ASN A CA 1
ATOM 782 C C . ASN A 1 90 ? -16.504 7.769 3.648 1.00 94.25 90 ASN A C 1
ATOM 784 O O . ASN A 1 90 ? -15.342 7.929 4.033 1.00 94.25 90 ASN A O 1
ATOM 788 N N . ARG A 1 91 ? -17.411 8.749 3.729 1.00 89.81 91 ARG A N 1
ATOM 789 C CA . ARG A 1 91 ? -17.096 10.059 4.324 1.00 89.81 91 ARG A CA 1
ATOM 790 C C . ARG A 1 91 ? -16.727 9.910 5.801 1.00 89.81 91 ARG A C 1
ATOM 792 O O . ARG A 1 91 ? -17.380 9.174 6.528 1.00 89.81 91 ARG A O 1
ATOM 799 N N . GLY A 1 92 ? -15.695 10.633 6.231 1.00 89.94 92 GLY A N 1
ATOM 800 C CA . GLY A 1 92 ? -15.191 10.582 7.608 1.00 89.94 92 GLY A CA 1
ATOM 801 C C . GLY A 1 92 ? -14.286 9.384 7.917 1.00 89.94 92 GLY A C 1
ATOM 802 O O . GLY A 1 92 ? -13.822 9.272 9.045 1.00 89.94 92 GLY A O 1
ATOM 803 N N . SER A 1 93 ? -14.004 8.519 6.936 1.00 92.19 93 SER A N 1
ATOM 804 C CA . SER A 1 93 ? -13.030 7.437 7.103 1.00 92.19 93 SER A CA 1
ATOM 805 C C . SER A 1 93 ? -11.586 7.936 7.015 1.00 92.19 93 SER A C 1
ATOM 807 O O . SER A 1 93 ? -11.274 8.938 6.365 1.00 92.19 93 SER A O 1
ATOM 809 N N . THR A 1 94 ? -10.694 7.215 7.681 1.00 92.25 94 THR A N 1
ATOM 810 C CA . THR A 1 94 ? -9.260 7.483 7.753 1.00 92.25 94 THR A CA 1
ATOM 811 C C . THR A 1 94 ? -8.468 6.553 6.832 1.00 92.25 94 THR A C 1
ATOM 813 O O . THR A 1 94 ? -8.977 5.557 6.313 1.00 92.25 94 THR A O 1
ATOM 816 N N . LEU A 1 95 ? -7.177 6.844 6.641 1.00 91.88 95 LEU A N 1
ATOM 817 C CA . LEU A 1 95 ? -6.277 5.955 5.897 1.00 91.88 95 LEU A CA 1
ATOM 818 C C . LEU A 1 95 ? -6.208 4.545 6.497 1.00 91.88 95 LEU A C 1
ATOM 820 O O . LEU A 1 95 ? -6.077 3.571 5.760 1.00 91.88 95 LEU A O 1
ATOM 824 N N . ILE A 1 96 ? -6.329 4.432 7.818 1.00 92.69 96 ILE A N 1
ATOM 825 C CA . ILE A 1 96 ? -6.291 3.143 8.510 1.00 92.69 96 ILE A CA 1
ATOM 826 C C . ILE A 1 96 ? -7.550 2.334 8.218 1.00 92.69 96 ILE A C 1
ATOM 828 O O . ILE A 1 96 ? -7.437 1.141 7.949 1.00 92.69 96 ILE A O 1
ATOM 832 N N . ASP A 1 97 ? -8.720 2.972 8.159 1.00 94.12 97 ASP A N 1
ATOM 833 C CA . ASP A 1 97 ? -9.966 2.298 7.774 1.00 94.12 97 ASP A CA 1
ATOM 834 C C . ASP A 1 97 ? -9.862 1.706 6.367 1.00 94.12 97 ASP A C 1
ATOM 836 O O . ASP A 1 97 ? -10.239 0.556 6.136 1.00 94.12 97 ASP A O 1
ATOM 840 N N . TYR A 1 98 ? -9.269 2.460 5.437 1.00 95.50 98 TYR A N 1
ATOM 841 C CA . TYR A 1 98 ? -8.965 1.960 4.101 1.00 95.50 98 TYR A CA 1
ATOM 842 C C . TYR A 1 98 ? -7.995 0.762 4.135 1.00 95.50 98 TYR A C 1
ATOM 844 O O . TYR A 1 98 ? -8.220 -0.236 3.446 1.00 95.50 98 TYR A O 1
ATOM 852 N N . MET A 1 99 ? -6.930 0.825 4.942 1.00 95.38 99 MET A N 1
ATOM 853 C CA . MET A 1 99 ? -5.971 -0.279 5.078 1.00 95.38 99 MET A CA 1
ATOM 854 C C . MET A 1 99 ? -6.627 -1.541 5.651 1.00 95.38 99 MET A C 1
ATOM 856 O O . MET A 1 99 ? -6.405 -2.632 5.126 1.00 95.38 99 MET A O 1
ATOM 860 N N . ILE A 1 100 ? -7.463 -1.396 6.683 1.00 96.44 100 ILE A N 1
ATOM 861 C CA . ILE A 1 100 ? -8.233 -2.490 7.287 1.00 96.44 100 ILE A CA 1
ATOM 862 C C . ILE A 1 100 ? -9.178 -3.101 6.253 1.00 96.44 100 ILE A C 1
ATOM 864 O O . ILE A 1 100 ? -9.189 -4.321 6.080 1.00 96.44 100 ILE A O 1
ATOM 868 N N . TYR A 1 101 ? -9.938 -2.263 5.538 1.00 96.38 101 TYR A N 1
ATOM 869 C CA . TYR A 1 101 ? -10.806 -2.701 4.445 1.00 96.38 101 TYR A CA 1
ATOM 870 C C . TYR A 1 101 ? -10.021 -3.518 3.419 1.00 96.38 101 TYR A C 1
ATOM 872 O O . TYR A 1 101 ? -10.453 -4.607 3.036 1.00 96.38 101 TYR A O 1
ATOM 880 N N . LYS A 1 102 ? -8.843 -3.032 3.009 1.00 96.19 102 LYS A N 1
ATOM 881 C CA . LYS A 1 102 ? -8.055 -3.710 1.986 1.00 96.19 102 LYS A CA 1
ATOM 882 C C . LYS A 1 102 ? -7.523 -5.059 2.458 1.00 96.19 102 LYS A C 1
ATOM 884 O O . LYS A 1 102 ? -7.652 -6.029 1.716 1.00 96.19 102 LYS A O 1
ATOM 889 N N . TYR A 1 103 ? -6.974 -5.137 3.671 1.00 96.19 103 TYR A N 1
ATOM 890 C CA . TYR A 1 103 ? -6.520 -6.408 4.240 1.00 96.19 103 TYR A CA 1
ATOM 891 C C . TYR A 1 103 ? -7.659 -7.423 4.319 1.00 96.19 103 TYR A C 1
ATOM 893 O O . TYR A 1 103 ? -7.512 -8.536 3.821 1.00 96.19 103 TYR A O 1
ATOM 901 N N . LYS A 1 104 ? -8.814 -7.027 4.869 1.00 96.56 104 LYS A N 1
ATOM 902 C CA . LYS A 1 104 ? -9.987 -7.907 4.969 1.00 96.56 104 LYS A CA 1
ATOM 903 C C . LYS A 1 104 ? -10.465 -8.378 3.596 1.00 96.56 104 LYS A C 1
ATOM 905 O O . LYS A 1 104 ? -10.711 -9.563 3.412 1.00 96.56 104 LYS A O 1
ATOM 910 N N . SER A 1 105 ? -10.549 -7.467 2.628 1.00 95.75 105 SER A N 1
ATOM 911 C CA . SER A 1 105 ? -10.937 -7.782 1.251 1.00 95.75 105 SER A CA 1
ATOM 912 C C . SER A 1 105 ? -9.986 -8.797 0.605 1.00 95.75 105 SER A C 1
ATOM 914 O O . SER A 1 105 ? -10.440 -9.787 0.035 1.00 95.75 105 SER A O 1
ATOM 916 N N . ASP A 1 106 ? -8.672 -8.599 0.740 1.00 94.75 106 ASP A N 1
ATOM 917 C CA . ASP A 1 106 ? -7.670 -9.490 0.145 1.00 94.75 106 ASP A CA 1
ATOM 918 C C . ASP A 1 106 ? -7.631 -10.873 0.831 1.00 94.75 106 ASP A C 1
ATOM 920 O O . ASP A 1 106 ? -7.440 -11.888 0.154 1.00 94.75 106 ASP A O 1
ATOM 924 N N . ILE A 1 107 ? -7.847 -10.927 2.151 1.00 95.94 107 ILE A N 1
ATOM 925 C CA . ILE A 1 107 ? -7.981 -12.174 2.923 1.00 95.94 107 ILE A CA 1
ATOM 926 C C . ILE A 1 107 ? -9.228 -12.948 2.485 1.00 95.94 107 ILE A C 1
ATOM 928 O O . ILE A 1 107 ? -9.142 -14.140 2.204 1.00 95.94 107 ILE A O 1
ATOM 932 N N . GLU A 1 108 ? -10.382 -12.286 2.382 1.00 96.06 108 GLU A N 1
ATOM 933 C CA . GLU A 1 108 ? -11.626 -12.930 1.944 1.00 96.06 108 GLU A CA 1
ATOM 934 C C . GLU A 1 108 ? -11.517 -13.462 0.512 1.00 96.06 108 GLU A C 1
ATOM 936 O O . GLU A 1 108 ? -11.943 -14.581 0.222 1.00 96.06 108 GLU A O 1
ATOM 941 N N . LEU A 1 109 ? -10.873 -12.713 -0.387 1.00 94.94 109 LEU A N 1
ATOM 942 C CA . LEU A 1 109 ? -10.572 -13.194 -1.735 1.00 94.94 109 LEU A CA 1
ATOM 943 C C . LEU A 1 109 ? -9.685 -14.445 -1.714 1.00 94.94 109 LEU A C 1
ATOM 945 O O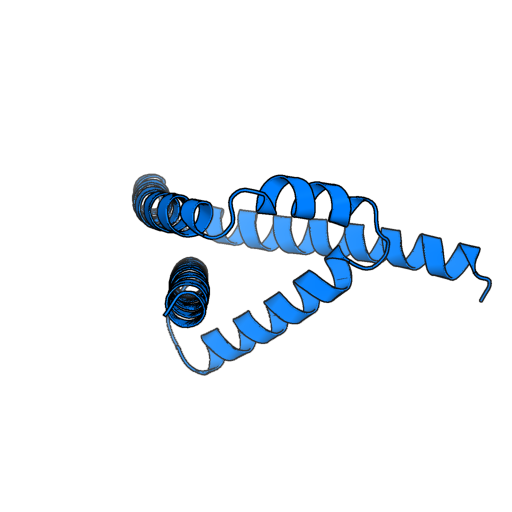 . LEU A 1 109 ? -9.928 -15.366 -2.491 1.00 94.94 109 LEU A O 1
ATOM 949 N N . ALA A 1 110 ? -8.680 -14.501 -0.836 1.00 93.81 110 ALA A N 1
ATOM 950 C CA . ALA A 1 110 ? -7.835 -15.683 -0.690 1.00 93.81 110 ALA A CA 1
ATOM 951 C C . ALA A 1 110 ? -8.618 -16.885 -0.145 1.00 93.81 110 ALA A C 1
ATOM 953 O O . ALA A 1 110 ? -8.544 -17.972 -0.714 1.00 93.81 110 ALA A O 1
ATOM 954 N N . LYS A 1 111 ? -9.437 -16.677 0.893 1.00 93.44 111 LYS A N 1
ATOM 955 C CA . LYS A 1 111 ? -10.321 -17.707 1.458 1.00 93.44 111 LYS A CA 1
ATOM 956 C C . LYS A 1 111 ? -11.266 -18.280 0.407 1.00 93.44 111 LYS A C 1
ATOM 958 O O . LYS A 1 111 ? -11.425 -19.492 0.335 1.00 93.44 111 LYS A O 1
ATOM 963 N N . ASN A 1 112 ? -11.858 -17.429 -0.427 1.00 93.38 112 ASN A N 1
ATOM 964 C CA . ASN A 1 112 ? -12.786 -17.857 -1.473 1.00 93.38 112 ASN A CA 1
ATOM 965 C C . ASN A 1 112 ? -12.108 -18.594 -2.637 1.00 93.38 112 ASN A C 1
ATOM 967 O O . ASN A 1 112 ? -12.785 -19.339 -3.328 1.00 93.38 112 ASN A O 1
ATOM 971 N N . ARG A 1 113 ? -10.799 -18.412 -2.858 1.00 89.81 113 ARG A N 1
ATOM 972 C CA . ARG A 1 113 ? -10.034 -19.191 -3.852 1.00 89.81 113 ARG A CA 1
ATOM 973 C C . ARG A 1 113 ? -9.654 -20.590 -3.368 1.00 89.81 113 ARG A C 1
ATOM 975 O O . ARG A 1 113 ? -9.320 -21.432 -4.191 1.00 89.81 113 ARG A O 1
ATOM 982 N N . LEU A 1 114 ? -9.630 -20.799 -2.052 1.00 81.06 114 LEU A N 1
ATOM 983 C CA . LEU A 1 114 ? -9.285 -22.073 -1.414 1.00 81.06 114 LEU A CA 1
ATOM 984 C C . LEU A 1 114 ? -10.515 -22.944 -1.105 1.00 81.06 114 LEU A C 1
ATOM 986 O O . LEU A 1 114 ? -10.345 -24.081 -0.669 1.00 81.06 114 LEU A O 1
ATOM 990 N N . LYS A 1 115 ? -11.723 -22.399 -1.284 1.00 63.97 115 LYS A N 1
ATOM 991 C CA . LYS A 1 115 ? -12.996 -23.128 -1.236 1.00 63.97 115 LYS A CA 1
ATOM 992 C C . LYS A 1 115 ? -13.322 -23.698 -2.608 1.00 63.97 115 LYS A C 1
ATOM 994 O O . LYS A 1 115 ? -13.878 -24.814 -2.631 1.00 63.97 115 LYS A O 1
#

Radius of gyration: 16.56 Å; Cα contacts (8 Å, |Δi|>4): 47; chains: 1; bounding box: 35×37×49 Å

Secondary structure (DSSP, 8-state):
--HHHHHHHHHHHHHHHHHHHHHHHHHHHTTS-HHHHHHHHHHHHHHHHHHHHH-TTHHHHHHHHTTSTTHHHHHHHHHHHHHHHHHHHSTT--HHHHHHHHHHHHHHHHHHH--